Protein AF-W9J9J5-F1 (afdb_monomer_lite)

Secondary structure (DSSP, 8-state):
--GGGGSHHHHHHHHHHHHHHHHHHHHHHHHHHHHHSS--HIIIIITHHHHHHHHHHHT--GGGHHHHHHHHHHHHHHHT-

Organism: NCBI:txid660027

InterPro domains:
  IPR036396 Cytochrome P450 superfamily [G3DSA:1.10.630.10] (1-80)
  IPR036396 Cytochrome P450 superfamily [SSF48264] (3-77)

Foldseek 3Di:
DLVVCVDPVNVVVCVVVLVVLQVVLVVVCVVCCVPPNDDDCCLSHVLRSVLVSVCVSVVHDPVCSVVVSVVVVVVVVVVVD

Radius of gyration: 14.54 Å; chains: 1; bounding box: 39×27×36 Å

pLDDT: mean 83.95, std 11.15, range [49.25, 97.88]

Structure (mmCIF, N/CA/C/O backbone):
data_AF-W9J9J5-F1
#
_entry.id   AF-W9J9J5-F1
#
loop_
_atom_site.group_PDB
_atom_site.id
_atom_site.type_symbol
_atom_site.label_atom_id
_atom_site.label_alt_id
_atom_site.label_comp_id
_atom_site.label_asym_id
_atom_site.label_entity_id
_atom_site.label_seq_id
_atom_site.pdbx_PDB_ins_code
_atom_site.Cartn_x
_atom_site.Cartn_y
_ato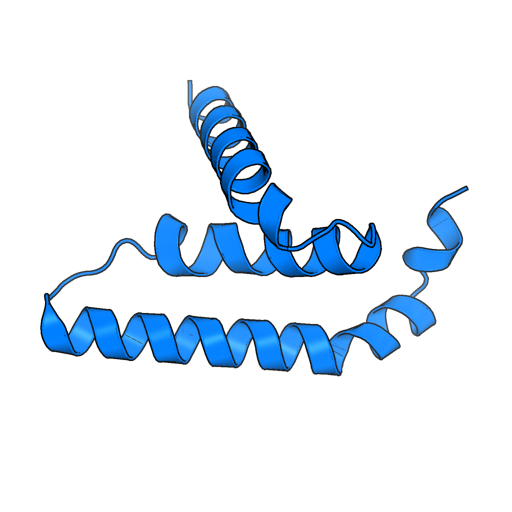m_site.Cartn_z
_atom_site.occupancy
_atom_site.B_iso_or_equiv
_atom_site.auth_seq_id
_atom_site.auth_comp_id
_atom_site.auth_asym_id
_atom_site.auth_atom_id
_atom_site.pdbx_PDB_model_num
ATOM 1 N N . MET A 1 1 ? -20.833 5.024 8.603 1.00 70.12 1 MET A N 1
ATOM 2 C CA . MET A 1 1 ? -19.938 6.201 8.555 1.00 70.12 1 MET A CA 1
ATOM 3 C C . MET A 1 1 ? -18.506 5.697 8.577 1.00 70.12 1 MET A C 1
ATOM 5 O O . MET A 1 1 ? -18.201 4.878 9.432 1.00 70.12 1 MET A O 1
ATOM 9 N N . VAL A 1 2 ? -17.669 6.121 7.627 1.00 84.19 2 VAL A N 1
ATOM 10 C CA . VAL A 1 2 ? -16.278 5.636 7.462 1.00 84.19 2 VAL A CA 1
ATOM 11 C C . VAL A 1 2 ? -15.269 6.342 8.374 1.00 84.19 2 VAL A C 1
ATOM 13 O O . VAL A 1 2 ? -14.140 5.892 8.510 1.00 84.19 2 VAL A O 1
ATOM 16 N N . GLU A 1 3 ? -15.684 7.422 9.035 1.00 86.56 3 GLU A N 1
ATOM 17 C CA . GLU A 1 3 ? -14.836 8.309 9.845 1.00 86.56 3 GLU A CA 1
ATOM 18 C C . GLU A 1 3 ? -14.016 7.583 10.919 1.00 86.56 3 GLU A C 1
ATOM 20 O O . GLU A 1 3 ? -12.870 7.943 11.162 1.00 86.56 3 GLU A O 1
ATOM 25 N N . GLN A 1 4 ? -14.565 6.522 11.519 1.00 87.69 4 GLN A N 1
ATOM 26 C CA . GLN A 1 4 ? -13.878 5.737 12.553 1.00 87.69 4 GLN A CA 1
ATOM 27 C C . GLN A 1 4 ? -12.579 5.090 12.042 1.00 87.69 4 GLN A C 1
ATOM 29 O O . GLN A 1 4 ? -11.630 4.920 12.806 1.00 87.69 4 GLN A O 1
ATOM 34 N N . ILE A 1 5 ? -12.518 4.782 10.742 1.00 86.50 5 ILE A N 1
ATOM 35 C CA . ILE A 1 5 ? -11.352 4.180 10.085 1.00 86.50 5 ILE A CA 1
ATOM 36 C C . ILE A 1 5 ? -10.229 5.211 9.872 1.00 86.50 5 ILE A C 1
ATOM 38 O O . ILE A 1 5 ? -9.066 4.845 9.744 1.00 86.50 5 ILE A O 1
ATOM 42 N N . PHE A 1 6 ? -10.564 6.504 9.889 1.00 90.50 6 PHE A N 1
ATOM 43 C CA . PHE A 1 6 ? -9.636 7.613 9.655 1.00 90.50 6 PHE A CA 1
ATOM 44 C C . PHE A 1 6 ? -9.299 8.397 10.932 1.00 90.50 6 PHE A C 1
ATOM 46 O O . PHE A 1 6 ? -8.796 9.517 10.868 1.00 90.50 6 PHE A O 1
ATOM 53 N N . THR A 1 7 ? -9.561 7.821 12.108 1.00 94.56 7 THR A N 1
ATOM 54 C CA . THR A 1 7 ? -9.047 8.365 13.374 1.00 94.56 7 THR A CA 1
ATOM 55 C C . THR A 1 7 ? -7.532 8.184 13.452 1.00 94.56 7 THR A C 1
ATOM 57 O O . THR A 1 7 ? -6.985 7.244 12.875 1.00 94.56 7 THR A O 1
ATOM 60 N N . GLN A 1 8 ? -6.839 9.052 14.194 1.00 95.12 8 GLN A N 1
ATOM 61 C CA . GLN A 1 8 ? -5.384 8.954 14.357 1.00 95.12 8 GLN A CA 1
ATOM 62 C C . GLN A 1 8 ? -4.955 7.565 14.856 1.00 95.12 8 GLN A C 1
ATOM 64 O O . GLN A 1 8 ? -4.077 6.952 14.263 1.00 95.12 8 GLN A O 1
ATOM 69 N N . GLU A 1 9 ? -5.627 7.035 15.882 1.00 95.62 9 GLU A N 1
ATOM 70 C CA . GLU A 1 9 ? -5.332 5.708 16.435 1.00 95.62 9 GLU A CA 1
ATOM 71 C C . GLU A 1 9 ? -5.523 4.587 15.395 1.00 95.62 9 GLU A C 1
ATOM 73 O O . GLU A 1 9 ? -4.729 3.647 15.329 1.00 95.62 9 GLU A O 1
ATOM 78 N N . ALA A 1 10 ? -6.566 4.668 14.561 1.00 91.75 10 ALA A N 1
ATOM 79 C CA . ALA A 1 10 ? -6.795 3.692 13.498 1.00 91.75 10 ALA A CA 1
ATOM 80 C C . ALA A 1 10 ? -5.707 3.761 12.415 1.00 91.75 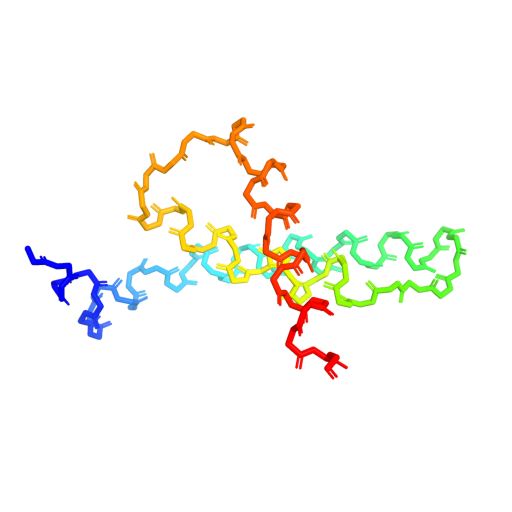10 ALA A C 1
ATOM 82 O O . ALA A 1 10 ? -5.218 2.722 11.972 1.00 91.75 10 ALA A O 1
ATOM 83 N N . VAL A 1 11 ? -5.282 4.968 12.033 1.00 91.94 11 VAL A N 1
ATOM 84 C CA . VAL A 1 11 ? -4.207 5.177 11.051 1.00 91.94 11 VAL A CA 1
ATOM 85 C C . VAL A 1 11 ? -2.849 4.729 11.603 1.00 91.94 11 VAL A C 1
ATOM 87 O O . VAL A 1 11 ? -2.083 4.086 10.888 1.00 91.94 11 VAL A O 1
ATOM 90 N N . GLU A 1 12 ? -2.557 4.979 12.880 1.00 95.50 12 GLU A N 1
ATOM 91 C CA . GLU A 1 12 ? -1.333 4.502 13.540 1.00 95.50 12 GLU A CA 1
ATOM 92 C C . GLU A 1 12 ? -1.242 2.970 13.531 1.00 95.50 12 GLU A C 1
ATOM 94 O O . GLU A 1 12 ? -0.175 2.414 13.276 1.00 95.50 12 GLU A O 1
ATOM 99 N N . LYS A 1 13 ? -2.368 2.265 13.699 1.00 94.38 13 LYS A N 1
ATOM 100 C CA . LYS A 1 13 ? -2.415 0.796 13.574 1.00 94.38 13 LYS A CA 1
ATOM 101 C C . LYS A 1 13 ? -2.120 0.299 12.155 1.00 94.38 13 LYS A C 1
ATOM 103 O O . LYS A 1 13 ? -1.678 -0.838 12.000 1.00 94.38 13 LYS A O 1
ATOM 108 N N . LEU A 1 14 ? -2.339 1.125 11.130 1.00 93.00 14 LEU A N 1
ATOM 109 C CA . LEU A 1 14 ? -2.009 0.810 9.736 1.00 93.00 14 LEU A CA 1
ATOM 110 C C . LEU A 1 14 ? -0.540 1.094 9.393 1.00 93.00 14 LEU A C 1
ATOM 112 O O . LEU A 1 14 ? -0.048 0.573 8.393 1.00 93.00 14 LEU A O 1
ATOM 116 N N . GLN A 1 15 ? 0.182 1.870 10.208 1.00 94.88 15 GLN A N 1
ATOM 117 C CA . GLN A 1 15 ? 1.566 2.272 9.934 1.00 94.88 15 GLN A CA 1
ATOM 118 C C . GLN A 1 15 ? 2.512 1.093 9.629 1.00 94.88 15 GLN A C 1
ATOM 120 O O . GLN A 1 15 ? 3.249 1.199 8.647 1.00 94.88 15 GLN A O 1
ATOM 125 N N . PRO A 1 16 ? 2.471 -0.053 10.341 1.00 96.38 16 PRO A N 1
ATOM 126 C CA . PRO A 1 16 ? 3.311 -1.204 10.001 1.00 96.38 16 PRO A CA 1
ATOM 127 C C . PRO A 1 16 ? 3.015 -1.784 8.611 1.00 96.38 16 PRO A C 1
ATOM 129 O O . PRO A 1 16 ? 3.928 -2.199 7.900 1.00 96.38 16 PRO A O 1
ATOM 132 N N . TYR A 1 17 ? 1.743 -1.797 8.204 1.00 94.19 17 TYR A N 1
ATOM 133 C CA . TYR A 1 17 ? 1.334 -2.271 6.883 1.00 94.19 17 TYR A CA 1
ATOM 134 C C . TYR A 1 17 ? 1.763 -1.298 5.778 1.00 94.19 17 TYR A C 1
ATOM 136 O O . TYR A 1 17 ? 2.292 -1.726 4.752 1.00 94.19 17 TYR A O 1
ATOM 144 N N . ILE A 1 18 ? 1.584 0.007 6.005 1.00 95.31 18 ILE A N 1
ATOM 145 C CA . ILE A 1 18 ? 2.034 1.058 5.084 1.00 95.31 18 ILE A CA 1
ATOM 146 C C . ILE A 1 18 ? 3.552 0.971 4.896 1.00 95.31 18 ILE A C 1
ATOM 148 O O . ILE A 1 18 ? 4.020 0.976 3.762 1.00 95.31 18 ILE A O 1
ATOM 152 N N . GLN A 1 19 ? 4.310 0.830 5.990 1.00 97.31 19 GLN A N 1
ATOM 153 C CA . GLN A 1 19 ? 5.766 0.702 5.946 1.00 97.31 19 GLN A CA 1
ATOM 154 C C . GLN A 1 19 ? 6.189 -0.501 5.104 1.00 97.31 19 GLN A C 1
ATOM 156 O O . GLN A 1 19 ? 6.951 -0.337 4.158 1.00 97.31 19 GLN A O 1
ATOM 161 N N . LYS A 1 20 ? 5.622 -1.683 5.381 1.00 96.31 20 LYS A N 1
ATOM 162 C CA . LYS A 1 20 ? 5.903 -2.889 4.597 1.00 96.31 20 LYS A CA 1
ATOM 163 C C . LYS A 1 20 ? 5.595 -2.683 3.111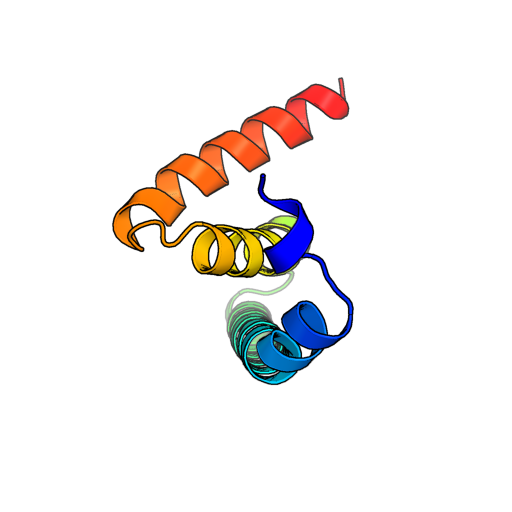 1.00 96.31 20 LYS A C 1
ATOM 165 O O . LYS A 1 20 ? 6.402 -3.031 2.263 1.00 96.31 20 LYS A O 1
ATOM 170 N N . THR A 1 21 ? 4.445 -2.088 2.804 1.00 94.56 21 THR A N 1
ATOM 171 C CA . THR A 1 21 ? 4.024 -1.821 1.422 1.00 94.56 21 THR A CA 1
ATOM 172 C C . THR A 1 21 ? 5.025 -0.924 0.695 1.00 94.56 21 THR A C 1
ATOM 174 O O . THR A 1 21 ? 5.392 -1.194 -0.444 1.00 94.56 21 THR A O 1
ATOM 177 N N . VAL A 1 22 ? 5.488 0.141 1.352 1.00 96.69 22 VAL A N 1
ATOM 178 C CA . VAL A 1 22 ? 6.500 1.048 0.800 1.00 96.69 22 VAL A CA 1
ATOM 179 C C . VAL A 1 22 ? 7.837 0.331 0.611 1.00 96.69 22 VAL A C 1
ATOM 181 O O . VAL A 1 22 ? 8.451 0.490 -0.441 1.00 96.69 22 VAL A O 1
ATOM 184 N N . ASP A 1 23 ? 8.269 -0.464 1.589 1.00 97.88 23 ASP A N 1
ATOM 185 C CA . ASP A 1 23 ? 9.526 -1.214 1.522 1.00 97.88 23 ASP A CA 1
ATOM 186 C C . ASP A 1 23 ? 9.519 -2.222 0.362 1.00 97.88 23 ASP A C 1
ATOM 188 O O . ASP A 1 23 ? 10.464 -2.246 -0.428 1.00 97.88 23 ASP A O 1
ATOM 192 N N . ASP A 1 24 ? 8.428 -2.977 0.204 1.00 95.88 24 ASP A N 1
ATOM 193 C CA . ASP A 1 24 ? 8.242 -3.943 -0.885 1.00 95.88 24 ASP A CA 1
ATOM 194 C C . ASP A 1 24 ? 8.290 -3.236 -2.260 1.00 95.88 24 ASP A C 1
ATOM 196 O O . ASP A 1 24 ? 9.010 -3.660 -3.166 1.00 95.88 24 ASP A O 1
ATOM 200 N N . LEU A 1 25 ? 7.604 -2.094 -2.411 1.00 94.75 25 LEU A N 1
ATOM 201 C CA . LEU A 1 25 ? 7.607 -1.323 -3.664 1.00 94.75 25 LEU A CA 1
ATOM 202 C C . LEU A 1 25 ? 8.973 -0.693 -3.984 1.00 94.75 25 LEU A C 1
ATOM 204 O O . LEU A 1 25 ? 9.342 -0.563 -5.154 1.00 94.75 25 LEU A O 1
ATOM 208 N N . LEU A 1 26 ? 9.730 -0.274 -2.967 1.00 95.56 26 LEU A N 1
ATOM 209 C CA . LEU A 1 26 ? 11.089 0.240 -3.151 1.00 95.56 26 LEU A CA 1
ATOM 210 C C . LEU A 1 26 ? 12.055 -0.863 -3.582 1.00 95.56 26 LEU A C 1
ATOM 212 O O . LEU A 1 26 ? 12.959 -0.601 -4.378 1.00 95.56 26 LEU A O 1
ATOM 216 N N . GLU A 1 27 ? 11.879 -2.078 -3.069 1.00 95.56 27 GLU A N 1
ATOM 217 C CA . GLU A 1 27 ? 12.676 -3.230 -3.477 1.00 95.56 27 GLU A CA 1
ATOM 218 C C . GLU A 1 27 ? 12.403 -3.598 -4.944 1.00 95.56 27 GLU A C 1
ATOM 220 O O . GLU A 1 27 ? 13.343 -3.701 -5.734 1.00 95.56 27 GLU A O 1
ATOM 225 N N . ASP A 1 28 ? 11.132 -3.642 -5.351 1.00 91.75 28 ASP A N 1
ATOM 226 C CA . ASP A 1 28 ? 10.728 -3.832 -6.751 1.00 91.75 28 ASP A CA 1
ATOM 227 C C . ASP A 1 28 ? 11.311 -2.761 -7.682 1.00 91.75 28 ASP A C 1
ATOM 229 O O . ASP A 1 28 ? 11.773 -3.051 -8.793 1.00 91.75 28 ASP A O 1
ATOM 233 N N . LEU A 1 29 ? 11.306 -1.501 -7.236 1.00 92.25 29 LEU A N 1
ATOM 234 C CA . LEU A 1 29 ? 11.869 -0.388 -7.991 1.00 92.25 29 LEU A CA 1
ATOM 235 C C . LEU A 1 29 ? 13.374 -0.562 -8.209 1.00 92.25 29 LEU A C 1
ATOM 237 O O . LEU A 1 29 ? 13.849 -0.373 -9.331 1.00 92.25 29 LEU A O 1
ATOM 241 N N . LYS A 1 30 ? 14.125 -0.934 -7.163 1.00 91.94 30 LYS A N 1
ATOM 242 C CA . LYS A 1 30 ? 15.570 -1.194 -7.263 1.00 91.94 30 LYS A CA 1
ATOM 243 C C . LYS A 1 30 ? 15.858 -2.341 -8.220 1.00 91.94 30 LYS A C 1
ATOM 245 O O . LYS A 1 30 ? 16.712 -2.192 -9.090 1.00 91.94 30 LYS A O 1
ATOM 250 N N . GLN A 1 31 ? 15.137 -3.455 -8.091 1.00 91.38 31 GLN A N 1
ATOM 251 C CA . GLN A 1 31 ? 15.336 -4.628 -8.942 1.00 91.38 31 GLN A CA 1
ATOM 252 C C . GLN A 1 31 ? 15.146 -4.283 -10.423 1.00 91.38 31 GLN A C 1
ATOM 254 O O . GLN A 1 31 ? 16.022 -4.571 -11.239 1.00 91.38 31 GLN A O 1
ATOM 259 N N . LYS A 1 32 ? 14.057 -3.582 -10.763 1.00 87.81 32 LYS A N 1
ATOM 260 C CA . LYS A 1 32 ? 13.776 -3.143 -12.141 1.00 87.81 32 LYS A CA 1
ATOM 261 C C . LYS A 1 32 ? 14.794 -2.118 -12.645 1.00 87.81 32 LYS A C 1
ATOM 263 O O . LYS A 1 32 ? 15.263 -2.226 -13.773 1.00 87.81 32 LYS A O 1
ATOM 268 N N . GLY A 1 33 ? 15.181 -1.160 -11.800 1.00 87.88 33 GLY A N 1
ATOM 269 C CA . GLY A 1 33 ? 16.171 -0.137 -12.145 1.00 87.88 33 GLY A CA 1
ATOM 270 C C . GLY A 1 33 ? 17.570 -0.697 -12.416 1.00 87.88 33 GLY A C 1
ATOM 271 O O . GLY A 1 33 ? 18.277 -0.199 -13.290 1.00 87.88 33 GLY A O 1
ATOM 272 N N . CYS A 1 34 ? 17.970 -1.747 -11.695 1.00 84.31 34 CYS A N 1
ATOM 273 C CA . CYS A 1 34 ? 19.246 -2.428 -11.909 1.00 84.31 34 CYS A CA 1
ATOM 274 C C . CYS A 1 34 ? 19.244 -3.353 -13.136 1.00 84.31 34 CYS A C 1
ATOM 276 O O . CYS A 1 34 ? 20.309 -3.563 -13.715 1.00 84.31 34 CYS A O 1
ATOM 278 N N . ALA A 1 35 ? 18.090 -3.906 -13.518 1.00 84.12 35 ALA A N 1
ATOM 279 C CA . ALA A 1 35 ? 17.969 -4.825 -14.648 1.00 84.12 35 ALA A CA 1
ATOM 280 C C . ALA A 1 35 ? 17.844 -4.102 -16.001 1.00 84.12 35 ALA A C 1
ATOM 282 O O . ALA A 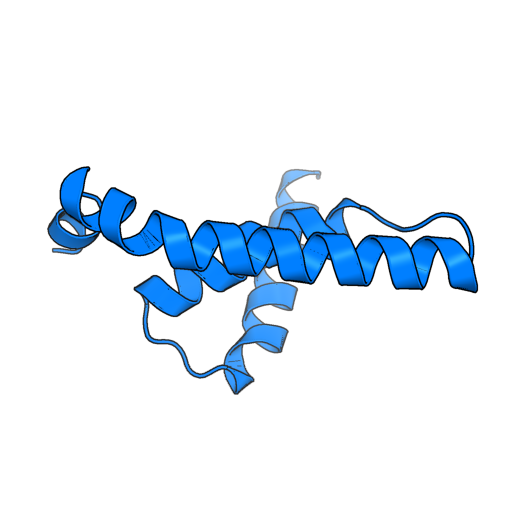1 35 ? 18.606 -4.397 -16.921 1.00 84.12 35 ALA A O 1
ATOM 283 N N . ASP A 1 36 ? 16.921 -3.139 -16.107 1.00 79.06 36 ASP A N 1
ATOM 284 C CA . ASP A 1 36 ? 16.427 -2.643 -17.403 1.00 79.06 36 ASP A CA 1
ATOM 285 C C . ASP A 1 36 ? 16.687 -1.141 -17.645 1.00 79.06 36 ASP A C 1
ATOM 287 O O . ASP A 1 36 ? 16.318 -0.597 -18.689 1.00 79.06 36 ASP A O 1
ATOM 291 N N . GLY A 1 37 ? 17.352 -0.450 -16.711 1.00 78.69 37 GLY A N 1
ATOM 292 C CA . GLY A 1 37 ? 17.654 0.981 -16.816 1.00 78.69 37 GLY A CA 1
ATOM 293 C C . GLY A 1 37 ? 16.576 1.883 -16.191 1.00 78.69 37 GLY A C 1
ATOM 294 O O . GLY A 1 37 ? 15.939 1.492 -15.215 1.00 78.69 37 GLY A O 1
ATOM 295 N N . PRO A 1 38 ? 16.397 3.134 -16.661 1.00 87.75 38 PRO A N 1
ATOM 296 C CA . PRO A 1 38 ? 15.500 4.100 -16.026 1.00 87.75 38 PRO A CA 1
ATOM 297 C C . PRO A 1 38 ? 14.062 3.586 -15.890 1.00 87.75 38 PRO A C 1
ATOM 299 O O . PRO A 1 38 ? 13.472 3.095 -16.850 1.00 87.75 38 PRO A O 1
ATOM 302 N N . VAL A 1 39 ? 13.474 3.769 -14.708 1.00 88.69 39 VAL A N 1
ATOM 303 C CA . VAL A 1 39 ? 12.127 3.286 -14.382 1.00 88.69 39 VAL A CA 1
ATOM 304 C C . VAL A 1 39 ? 11.116 4.419 -14.228 1.00 88.69 39 VAL A C 1
ATOM 306 O O . VAL A 1 39 ? 11.438 5.521 -13.784 1.00 88.69 39 VAL A O 1
ATOM 309 N N . HIS A 1 40 ? 9.852 4.134 -14.545 1.00 88.88 40 HIS A N 1
ATOM 310 C CA . HIS A 1 40 ? 8.757 5.088 -14.386 1.00 88.88 40 HIS A CA 1
ATOM 311 C C . HIS A 1 40 ? 8.247 5.105 -12.936 1.00 88.88 40 HIS A C 1
ATOM 313 O O . HIS A 1 40 ? 7.321 4.371 -12.585 1.00 88.88 40 HIS A O 1
ATOM 319 N N . LEU A 1 41 ? 8.819 5.979 -12.100 1.00 89.44 41 LEU A N 1
ATOM 320 C CA . LEU A 1 41 ? 8.535 6.070 -10.656 1.00 89.44 41 LEU A CA 1
ATOM 321 C C . LEU A 1 41 ? 7.035 6.100 -10.324 1.00 89.44 41 LEU A C 1
ATOM 323 O O . LEU A 1 41 ? 6.589 5.408 -9.413 1.00 89.44 41 LEU A O 1
ATOM 327 N N . VAL A 1 42 ? 6.245 6.869 -11.078 1.00 87.25 42 VAL A N 1
ATOM 328 C CA . VAL A 1 42 ? 4.801 6.988 -10.822 1.00 87.25 42 VAL A CA 1
ATOM 329 C C . VAL A 1 42 ? 4.082 5.644 -10.963 1.00 87.25 42 VAL A C 1
ATOM 331 O O . VAL A 1 42 ? 3.311 5.276 -10.085 1.00 87.25 42 VAL A O 1
ATOM 334 N N . LYS A 1 43 ? 4.386 4.877 -12.017 1.00 83.44 43 LYS A N 1
ATOM 335 C CA . LYS A 1 43 ? 3.733 3.593 -12.297 1.00 83.44 43 LYS A CA 1
ATOM 336 C C . LYS A 1 43 ? 4.154 2.504 -11.321 1.00 83.44 43 LYS A C 1
ATOM 338 O O . LYS A 1 43 ? 3.347 1.657 -10.973 1.00 83.44 43 LYS A O 1
ATOM 343 N N . ILE A 1 44 ? 5.418 2.517 -10.903 1.00 86.56 44 ILE A N 1
ATOM 344 C CA . ILE A 1 44 ? 5.980 1.443 -10.077 1.00 86.56 44 ILE A CA 1
ATOM 345 C C . ILE A 1 44 ? 5.768 1.698 -8.584 1.00 86.56 44 ILE A C 1
ATOM 347 O O . ILE A 1 44 ? 5.618 0.746 -7.832 1.00 86.56 44 ILE A O 1
ATOM 351 N N . PHE A 1 45 ? 5.740 2.959 -8.148 1.00 90.56 45 PHE A N 1
ATOM 352 C CA . PHE A 1 45 ? 5.724 3.301 -6.726 1.00 90.56 45 PHE A CA 1
ATOM 353 C C . PHE A 1 45 ? 4.573 4.231 -6.342 1.00 90.56 45 PHE A C 1
ATOM 355 O O . PHE A 1 45 ? 3.775 3.893 -5.469 1.00 90.56 45 PHE A O 1
ATOM 362 N N . ALA A 1 46 ? 4.461 5.396 -6.989 1.00 89.44 46 ALA A N 1
ATOM 363 C CA . ALA A 1 46 ? 3.566 6.449 -6.501 1.00 89.44 46 ALA A CA 1
ATOM 364 C C . ALA A 1 46 ? 2.076 6.105 -6.651 1.00 89.44 46 ALA A C 1
ATOM 366 O O . ALA A 1 46 ? 1.288 6.502 -5.799 1.00 89.44 46 ALA A O 1
ATOM 367 N N . LEU A 1 47 ? 1.694 5.375 -7.704 1.00 86.81 47 LEU A N 1
ATOM 368 C CA . LEU A 1 47 ? 0.328 4.878 -7.883 1.00 86.81 47 LEU A CA 1
ATOM 369 C C . LEU A 1 47 ? 0.040 3.648 -7.003 1.00 86.81 47 LEU A C 1
ATOM 371 O O . LEU A 1 47 ? -0.966 3.673 -6.291 1.00 86.81 47 LEU A O 1
ATOM 375 N N . PRO A 1 48 ? 0.889 2.598 -6.965 1.00 88.75 48 PRO A N 1
ATOM 376 C CA . PRO A 1 48 ? 0.602 1.416 -6.148 1.00 88.75 48 PRO A CA 1
ATOM 377 C C . PRO A 1 48 ? 0.553 1.688 -4.640 1.00 88.75 48 PRO A C 1
ATOM 379 O O . PRO A 1 48 ? -0.317 1.150 -3.958 1.00 88.75 48 PRO A O 1
ATOM 382 N N . ALA A 1 49 ? 1.435 2.548 -4.114 1.00 91.31 49 ALA A N 1
ATOM 383 C CA . ALA A 1 49 ? 1.563 2.786 -2.674 1.00 91.31 49 ALA A CA 1
ATOM 384 C C . ALA A 1 49 ? 0.249 3.225 -1.987 1.00 91.31 49 ALA A C 1
ATOM 386 O O . ALA A 1 49 ? -0.196 2.529 -1.073 1.00 91.31 49 ALA A O 1
ATOM 387 N N . PRO A 1 50 ? -0.421 4.323 -2.392 1.00 89.88 50 PRO A N 1
ATOM 388 C CA . PRO A 1 50 ? -1.692 4.718 -1.786 1.00 89.88 50 PRO A CA 1
ATOM 389 C C . PRO A 1 50 ? -2.832 3.752 -2.133 1.00 89.88 50 PRO A C 1
ATOM 391 O O . PRO A 1 50 ? -3.734 3.558 -1.317 1.00 89.88 50 PRO A O 1
ATOM 394 N N . SER A 1 51 ? -2.783 3.126 -3.312 1.00 87.75 51 SER A N 1
ATOM 395 C CA . SER A 1 51 ? -3.819 2.212 -3.792 1.00 87.75 51 SER A CA 1
ATOM 396 C C . SER A 1 51 ? -3.915 0.977 -2.888 1.00 87.75 51 SER A C 1
ATOM 398 O O . SER A 1 51 ? -4.964 0.708 -2.309 1.00 87.75 51 SER A O 1
ATOM 400 N N . TYR A 1 52 ? -2.806 0.281 -2.636 1.00 88.81 52 TYR A N 1
ATOM 401 C CA . TYR A 1 52 ? -2.793 -0.902 -1.762 1.00 88.81 52 TYR A CA 1
ATOM 402 C C . TYR A 1 52 ? -3.255 -0.603 -0.331 1.00 88.81 52 TYR A C 1
ATOM 404 O O . TYR A 1 52 ? -3.960 -1.408 0.287 1.00 88.81 52 TYR A O 1
ATOM 412 N N . VAL A 1 53 ? -2.930 0.587 0.178 1.00 90.06 53 VAL A N 1
ATOM 413 C CA . VAL A 1 53 ? -3.373 1.039 1.500 1.00 90.06 53 VAL A CA 1
ATOM 414 C C . VAL A 1 53 ? -4.886 1.243 1.535 1.00 90.06 53 VAL A C 1
ATOM 416 O O . VAL A 1 53 ? -5.547 0.701 2.423 1.00 90.06 53 VAL A O 1
ATOM 419 N N . ILE A 1 54 ? -5.464 1.968 0.568 1.00 87.44 54 ILE A N 1
ATOM 420 C CA . ILE A 1 54 ? -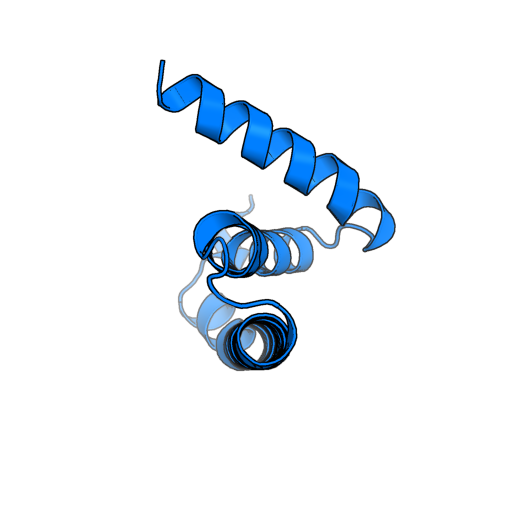6.914 2.205 0.561 1.00 87.44 54 ILE A CA 1
ATOM 421 C C . ILE A 1 54 ? -7.704 0.919 0.298 1.00 87.44 54 ILE A C 1
ATOM 423 O O . ILE A 1 54 ? -8.751 0.715 0.905 1.00 87.44 54 ILE A O 1
ATOM 427 N N . TYR A 1 55 ? -7.196 -0.000 -0.524 1.00 84.19 55 TYR A N 1
ATOM 428 C CA . TYR A 1 55 ? -7.875 -1.277 -0.766 1.00 84.19 55 TYR A CA 1
ATOM 429 C C . TYR A 1 55 ? -7.884 -2.178 0.463 1.00 84.19 55 TYR A C 1
ATOM 431 O O . TYR A 1 55 ? -8.894 -2.824 0.743 1.00 84.19 55 TYR A O 1
ATOM 439 N N . THR A 1 56 ? -6.804 -2.157 1.242 1.00 85.50 56 THR A N 1
ATOM 440 C CA . THR A 1 56 ? -6.748 -2.848 2.533 1.00 85.50 56 THR A CA 1
ATOM 441 C C . THR A 1 56 ? -7.764 -2.269 3.513 1.00 85.50 56 THR A C 1
ATOM 443 O O . THR A 1 56 ? -8.459 -3.020 4.191 1.00 85.50 56 THR A O 1
ATOM 446 N N . ILE A 1 57 ? -7.916 -0.941 3.536 1.00 87.56 57 ILE A N 1
ATOM 447 C CA . ILE A 1 57 ? -8.947 -0.256 4.327 1.00 87.56 57 ILE A CA 1
ATOM 448 C C . ILE A 1 57 ? -10.364 -0.668 3.888 1.00 87.56 57 ILE A C 1
ATOM 450 O O . ILE A 1 57 ? -11.242 -0.853 4.731 1.00 87.56 57 ILE A O 1
ATOM 454 N N . LEU A 1 58 ? -10.593 -0.823 2.581 1.00 84.06 58 LEU A N 1
ATOM 455 C CA . LEU A 1 58 ? -11.890 -1.200 2.011 1.00 84.06 58 LEU A CA 1
ATOM 456 C C . LEU A 1 58 ? -12.189 -2.707 2.095 1.00 84.06 58 LEU A C 1
ATOM 458 O O . LEU A 1 58 ? -13.323 -3.108 1.840 1.00 84.06 58 LEU A O 1
ATOM 462 N N . GLY A 1 59 ? -11.202 -3.541 2.443 1.00 81.69 59 GLY A N 1
ATOM 463 C CA . GLY A 1 59 ? -11.337 -5.000 2.457 1.00 81.69 59 GLY A CA 1
ATOM 464 C C . GLY A 1 59 ? -11.542 -5.608 1.065 1.00 81.69 59 GLY A C 1
ATOM 465 O O . GLY A 1 59 ? -12.149 -6.674 0.951 1.00 81.69 59 GLY A O 1
ATOM 466 N N . ALA A 1 60 ? -11.086 -4.923 0.011 1.00 74.94 60 ALA A N 1
ATOM 467 C CA . ALA A 1 60 ? -11.270 -5.366 -1.366 1.00 74.94 60 ALA A CA 1
ATOM 468 C C . ALA A 1 60 ? -10.408 -6.610 -1.674 1.00 74.94 60 ALA A C 1
ATOM 470 O O . ALA A 1 60 ? -9.273 -6.708 -1.193 1.00 74.94 60 ALA A O 1
ATOM 471 N N . PRO A 1 61 ? -10.903 -7.567 -2.478 1.00 71.38 61 PRO A N 1
ATOM 472 C CA . PRO A 1 61 ? -10.108 -8.713 -2.894 1.00 71.38 61 PRO A CA 1
ATOM 473 C C . PRO A 1 61 ? -8.912 -8.296 -3.760 1.00 71.38 61 PRO A C 1
ATOM 475 O O . PRO A 1 61 ? -9.041 -7.470 -4.659 1.00 71.38 61 PRO A O 1
ATOM 478 N N . PHE A 1 62 ? -7.757 -8.939 -3.561 1.00 62.72 62 PHE A N 1
ATOM 479 C CA . PHE A 1 62 ? -6.528 -8.637 -4.313 1.00 62.72 62 PHE A CA 1
ATOM 480 C C . PHE A 1 62 ? -6.665 -8.803 -5.842 1.00 62.72 62 PHE A C 1
ATOM 482 O O . PHE A 1 62 ? -5.898 -8.205 -6.586 1.00 62.72 62 PHE A O 1
ATOM 489 N N . HIS A 1 63 ? -7.632 -9.587 -6.330 1.00 65.38 63 HIS A N 1
ATOM 490 C CA . HIS A 1 63 ? -7.870 -9.748 -7.771 1.00 65.38 63 HIS A CA 1
ATOM 491 C C . HIS A 1 63 ? -8.521 -8.522 -8.429 1.00 65.38 63 HIS A C 1
ATOM 493 O O . HIS A 1 63 ? -8.388 -8.353 -9.636 1.00 65.38 63 HIS A O 1
ATOM 499 N N . ASP A 1 64 ? -9.150 -7.637 -7.652 1.00 66.56 64 ASP A N 1
ATOM 500 C CA . ASP A 1 64 ? -9.728 -6.390 -8.166 1.00 66.56 64 ASP A CA 1
ATOM 501 C C . ASP A 1 64 ? -8.690 -5.250 -8.236 1.00 66.56 64 ASP A C 1
ATOM 503 O O . ASP A 1 64 ? -8.988 -4.161 -8.731 1.00 66.56 64 ASP A O 1
ATOM 507 N N . LEU A 1 65 ? -7.458 -5.490 -7.761 1.00 64.94 65 LEU A N 1
ATOM 508 C CA . LEU A 1 65 ? -6.389 -4.488 -7.701 1.00 64.94 65 LEU A CA 1
ATOM 509 C C . LEU A 1 65 ? -5.964 -3.985 -9.074 1.00 64.94 65 LEU A C 1
ATOM 511 O O . LEU A 1 65 ? -5.757 -2.784 -9.226 1.00 64.94 65 LEU A O 1
ATOM 515 N N . GLU A 1 66 ? -5.831 -4.873 -10.059 1.00 68.12 66 GLU A N 1
ATOM 516 C CA . GLU A 1 66 ? -5.423 -4.493 -11.417 1.00 68.12 66 GLU A CA 1
ATOM 517 C C . GLU A 1 66 ? -6.460 -3.561 -12.047 1.00 68.12 66 GLU A C 1
ATOM 519 O O . GLU A 1 66 ? -6.126 -2.449 -12.447 1.00 68.12 66 GLU A O 1
ATOM 524 N N . TYR A 1 67 ? -7.737 -3.950 -12.006 1.00 69.94 67 TYR A N 1
ATOM 525 C CA . TYR A 1 67 ? -8.834 -3.149 -12.548 1.00 69.94 67 TYR A CA 1
ATOM 526 C C . TYR A 1 67 ? -8.962 -1.776 -11.868 1.00 69.94 67 TYR A C 1
ATOM 528 O O . TYR A 1 67 ? -9.131 -0.750 -12.528 1.00 69.94 67 TYR A O 1
ATOM 536 N N . LEU A 1 68 ? -8.873 -1.727 -10.536 1.00 66.75 68 LEU A N 1
ATOM 537 C CA . LEU A 1 68 ? -9.008 -0.468 -9.803 1.00 66.75 68 LEU A CA 1
ATOM 538 C C . LEU A 1 68 ? -7.768 0.431 -9.955 1.00 66.75 68 LEU A C 1
ATOM 540 O O . LEU A 1 68 ? -7.911 1.655 -9.951 1.00 66.75 68 LEU A O 1
ATOM 544 N N . THR A 1 69 ? -6.578 -0.149 -10.143 1.00 68.75 69 THR A N 1
ATOM 545 C CA . THR A 1 69 ? -5.350 0.603 -10.450 1.00 68.75 69 THR A CA 1
ATOM 546 C C . THR A 1 69 ? -5.412 1.190 -11.861 1.00 68.75 69 THR A C 1
ATOM 548 O O . THR A 1 69 ? -5.073 2.357 -12.043 1.00 68.75 69 THR A O 1
ATOM 551 N N . GLU A 1 70 ? -5.917 0.437 -12.845 1.00 75.81 70 GLU A N 1
ATOM 552 C CA . GLU A 1 70 ? -6.174 0.941 -14.203 1.00 75.81 70 GLU A CA 1
ATOM 553 C C . GLU A 1 70 ? -7.188 2.092 -14.201 1.00 75.81 70 GLU A C 1
ATOM 555 O O . GLU A 1 70 ? -6.993 3.100 -14.883 1.00 75.81 70 GLU A O 1
ATOM 560 N N . LEU A 1 71 ? -8.247 1.988 -13.392 1.00 77.06 71 LEU A N 1
ATOM 561 C CA . LEU A 1 71 ? -9.221 3.065 -13.224 1.00 77.06 71 LEU A CA 1
ATOM 562 C C . LEU A 1 71 ? -8.586 4.325 -12.614 1.00 77.06 71 LEU A C 1
ATOM 564 O O . LEU A 1 71 ? -8.884 5.434 -13.057 1.00 77.06 71 LEU A O 1
ATOM 568 N N . LEU A 1 72 ? -7.715 4.178 -11.612 1.00 72.38 72 LEU A N 1
ATOM 569 C CA . LEU A 1 72 ? -7.007 5.312 -11.014 1.00 72.38 72 LEU A CA 1
ATOM 570 C C . LEU A 1 72 ? -6.022 5.957 -11.993 1.00 72.38 72 LEU A C 1
ATOM 572 O O . LEU A 1 72 ? -5.975 7.183 -12.056 1.00 72.38 72 LEU A O 1
ATOM 576 N N . ASP A 1 73 ? -5.294 5.168 -12.789 1.00 73.25 73 ASP A N 1
ATOM 577 C CA . ASP A 1 73 ? -4.430 5.690 -13.856 1.00 73.25 73 ASP A CA 1
ATOM 578 C C . ASP A 1 73 ? -5.267 6.456 -14.896 1.00 73.25 73 ASP A C 1
ATOM 580 O O . ASP A 1 73 ? -4.922 7.565 -15.298 1.00 73.25 73 ASP A O 1
ATOM 584 N N . TYR A 1 74 ? -6.440 5.938 -15.270 1.00 77.25 74 TYR A N 1
ATOM 585 C CA . TYR A 1 74 ? -7.369 6.642 -16.157 1.00 77.25 74 TYR A CA 1
ATOM 586 C C . TYR A 1 74 ? -7.830 7.996 -15.587 1.00 77.25 74 TYR A C 1
ATOM 588 O O . TYR A 1 74 ? -7.814 9.001 -16.298 1.00 77.25 74 TYR A O 1
ATOM 596 N N . VAL A 1 75 ? -8.211 8.046 -14.306 1.00 73.56 75 VAL A N 1
ATOM 597 C CA . VAL A 1 75 ? -8.652 9.285 -13.641 1.00 73.56 75 VAL A CA 1
ATOM 598 C C . VAL A 1 75 ? -7.500 10.279 -13.469 1.00 73.56 75 VAL A C 1
ATOM 600 O O . VAL A 1 75 ? -7.695 11.469 -13.706 1.00 73.56 75 VAL A O 1
ATOM 603 N N . ALA A 1 76 ? -6.302 9.814 -13.108 1.00 69.31 76 ALA A N 1
ATOM 604 C CA . ALA A 1 76 ? -5.119 10.665 -12.990 1.00 69.31 76 ALA A CA 1
ATOM 605 C C . ALA A 1 76 ? -4.776 11.328 -14.336 1.00 69.31 76 ALA A C 1
ATOM 607 O O . ALA A 1 76 ? -4.649 12.546 -14.409 1.00 69.31 76 ALA A O 1
ATOM 608 N N . ASN A 1 77 ? -4.760 10.552 -15.424 1.00 72.06 77 ASN A N 1
ATOM 609 C CA . ASN A 1 77 ? -4.493 11.067 -16.772 1.00 72.06 77 ASN A CA 1
ATOM 610 C C . ASN A 1 77 ? -5.613 11.975 -17.323 1.00 72.06 77 ASN A C 1
ATOM 612 O O . ASN A 1 77 ? -5.382 12.742 -18.260 1.00 72.06 77 ASN A O 1
ATOM 616 N N . LEU A 1 78 ? -6.835 11.883 -16.785 1.00 68.44 78 LEU A N 1
ATOM 617 C CA . LEU A 1 78 ? -7.918 12.826 -17.082 1.00 68.44 78 LEU A CA 1
ATOM 618 C C . LEU A 1 78 ? -7.743 14.166 -16.364 1.00 68.44 78 LEU A C 1
ATOM 620 O O . LEU A 1 78 ? -8.147 15.181 -16.917 1.00 68.44 78 LEU A O 1
ATOM 624 N N . ALA A 1 79 ? -7.173 14.176 -15.157 1.00 57.09 79 ALA A N 1
ATOM 625 C CA . ALA A 1 79 ? -6.932 15.402 -14.396 1.00 57.09 79 ALA A CA 1
ATOM 626 C C . ALA A 1 79 ? -5.802 16.265 -14.990 1.00 57.09 79 ALA A C 1
ATOM 628 O O . ALA A 1 79 ? -5.758 17.467 -14.737 1.00 57.09 79 ALA A O 1
ATOM 629 N N . ASP A 1 80 ? -4.928 15.659 -15.797 1.00 57.44 80 ASP A N 1
ATOM 630 C CA . ASP A 1 80 ? -3.827 16.328 -16.499 1.00 57.44 80 ASP A CA 1
ATOM 631 C C . ASP A 1 80 ? -4.222 16.906 -17.884 1.00 57.44 80 ASP A C 1
ATOM 633 O O . ASP A 1 80 ? -3.372 17.476 -18.574 1.00 57.44 80 ASP A O 1
ATOM 637 N N . LYS A 1 81 ? -5.491 16.774 -18.312 1.00 49.25 81 LYS A N 1
ATOM 638 C CA . LYS A 1 81 ? -6.048 17.386 -19.539 1.00 49.25 81 LYS A CA 1
ATOM 639 C C . LYS A 1 81 ? -6.913 18.604 -19.239 1.00 49.25 81 LYS A C 1
ATOM 641 O O . LYS A 1 81 ? -6.835 19.558 -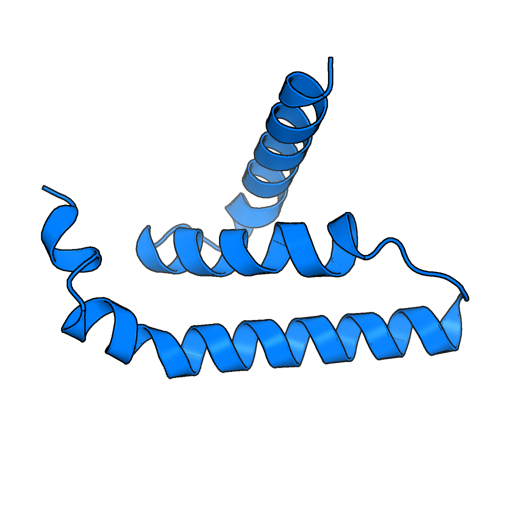20.046 1.00 49.25 81 LYS A O 1
#

Sequence (81 aa):
MVEQIFTQEAVEKLQPYIQKTVDDLLEDLKQKGCADGPVHLVKIFALPAPSYVIYTILGAPFHDLEYLTELLDYVANLADK